Protein AF-A0A2V2D7D2-F1 (afdb_monomer_lite)

Sequence (130 aa):
GARANSGVYFGDFEIQVLEGFGFEGNWGDIGAIYRQIAPHVNACTEPGSWQTFDIIFKPAKIEGGKILLPRFTVWHNGVRIHNESPVRYGTALFPDAGVNYKHSEAPVDIKLQDHGAPIRYRNIWLQKLD

Secondary structure (DSSP, 8-state):
-PPPEEEEEETTEEEEEE--TT----TTSTTSBTTTB--SS-----TTSPP-EEEEEEPPEEETTEEE--EEEEEETTEEEEEEEE--S-TTS-HHHHTT-----SPPPEEE---SS-------------

Foldseek 3Di:
DAWFWKFKDWALWTQTDTPQPPHQWDCCDHRHRHPPGTFQGPPDDDPPDDKDKDKDWDAWDQDPNDIDFIFIFMDIPNRTRGDRHGDQARNVDDPVVSVPHDGDPDGTDIDMGDPVGPDDDDDDDDDDDD

Radius of gyration: 14.75 Å; chains: 1; bounding box: 42×26×41 Å

pLDDT: mean 94.93, std 6.07, range [48.22, 98.81]

Structure (mmCIF, N/CA/C/O backbone):
data_AF-A0A2V2D7D2-F1
#
_entry.id   AF-A0A2V2D7D2-F1
#
loop_
_atom_site.group_PDB
_atom_site.id
_atom_site.type_symbol
_atom_site.label_atom_id
_atom_site.label_alt_id
_atom_site.label_comp_id
_atom_site.label_asym_id
_atom_site.label_entity_id
_atom_site.label_seq_id
_atom_site.pdbx_PDB_ins_code
_atom_site.Cartn_x
_atom_site.Cartn_y
_atom_site.Cartn_z
_atom_site.occupancy
_atom_site.B_iso_or_equiv
_atom_site.auth_seq_id
_atom_site.auth_comp_id
_atom_site.auth_asym_id
_atom_site.auth_atom_id
_atom_site.pdbx_PDB_model_num
ATOM 1 N N . GLY A 1 1 ? 22.033 4.191 -9.461 1.00 48.22 1 GLY A N 1
ATOM 2 C CA . GLY A 1 1 ? 21.229 5.331 -8.978 1.00 48.22 1 GLY A CA 1
ATOM 3 C C . GLY A 1 1 ? 20.242 4.826 -7.949 1.00 48.22 1 GLY A C 1
ATOM 4 O O . GLY A 1 1 ? 19.955 3.636 -7.970 1.00 48.22 1 GLY A O 1
ATOM 5 N N . ALA A 1 2 ? 19.765 5.677 -7.040 1.00 63.16 2 ALA A N 1
ATOM 6 C CA . ALA A 1 2 ? 18.689 5.286 -6.128 1.00 63.16 2 ALA A CA 1
ATOM 7 C C . ALA A 1 2 ? 17.419 4.950 -6.933 1.00 63.16 2 ALA A C 1
ATOM 9 O O . ALA A 1 2 ? 17.132 5.621 -7.927 1.00 63.16 2 ALA A O 1
ATOM 10 N N . ARG A 1 3 ? 16.695 3.896 -6.536 1.00 81.50 3 ARG A N 1
ATOM 11 C CA . ARG A 1 3 ? 15.403 3.525 -7.139 1.00 81.50 3 ARG A CA 1
ATOM 12 C C . ARG A 1 3 ? 14.422 4.688 -6.949 1.00 81.50 3 ARG A C 1
ATOM 14 O O . ARG A 1 3 ? 14.425 5.319 -5.892 1.00 81.50 3 ARG A O 1
ATOM 21 N N . ALA A 1 4 ? 13.617 4.998 -7.966 1.00 89.62 4 ALA A N 1
ATOM 22 C CA . ALA A 1 4 ? 12.620 6.065 -7.871 1.00 89.62 4 ALA A CA 1
ATOM 23 C C . ALA A 1 4 ? 11.554 5.673 -6.838 1.00 89.62 4 ALA A C 1
ATOM 25 O O . ALA A 1 4 ? 10.899 4.652 -7.028 1.00 89.62 4 ALA A O 1
ATOM 26 N N . ASN A 1 5 ? 11.424 6.457 -5.763 1.00 94.75 5 ASN A N 1
ATOM 27 C CA . ASN A 1 5 ? 10.606 6.153 -4.586 1.00 94.75 5 ASN A CA 1
ATOM 28 C C . ASN A 1 5 ? 9.466 7.167 -4.417 1.00 94.75 5 ASN A C 1
ATOM 30 O O . ASN A 1 5 ? 9.655 8.360 -4.654 1.00 94.75 5 ASN A O 1
ATOM 34 N N . SER A 1 6 ? 8.300 6.684 -4.014 1.00 96.94 6 SER A N 1
ATOM 35 C CA . SER A 1 6 ? 7.106 7.430 -3.620 1.00 96.94 6 SER A CA 1
ATOM 36 C C . SER A 1 6 ? 6.170 6.459 -2.884 1.00 96.94 6 SER A C 1
ATOM 38 O O . SER A 1 6 ? 6.529 5.323 -2.609 1.00 96.94 6 SER A O 1
ATOM 40 N N . GLY A 1 7 ? 4.934 6.857 -2.616 1.00 97.81 7 GLY A N 1
ATOM 41 C CA . GLY A 1 7 ? 3.962 6.012 -1.939 1.00 97.81 7 GLY A CA 1
ATOM 42 C C . GLY A 1 7 ? 2.564 6.591 -2.040 1.00 97.81 7 GLY A C 1
ATOM 43 O O . GLY A 1 7 ? 2.392 7.811 -2.130 1.00 97.81 7 GLY A O 1
ATOM 44 N N . VAL A 1 8 ? 1.565 5.711 -2.018 1.00 98.44 8 VAL A N 1
ATOM 45 C CA . VAL A 1 8 ? 0.155 6.090 -1.893 1.00 98.44 8 VAL A CA 1
ATOM 46 C C . VAL A 1 8 ? -0.257 5.865 -0.446 1.00 98.44 8 VAL A C 1
ATOM 48 O O . VAL A 1 8 ? -0.337 4.728 0.019 1.00 98.44 8 VAL A O 1
ATOM 51 N N . TYR A 1 9 ? -0.506 6.955 0.270 1.00 98.56 9 TYR A N 1
ATOM 52 C CA . TYR A 1 9 ? -0.899 6.935 1.672 1.00 98.56 9 TYR A CA 1
ATOM 53 C C . TYR A 1 9 ? -2.411 7.020 1.818 1.00 98.56 9 TYR A C 1
ATOM 55 O O . TYR A 1 9 ? -3.046 7.846 1.168 1.00 98.56 9 TYR A O 1
ATOM 63 N N . PHE A 1 10 ? -2.948 6.225 2.736 1.00 98.06 10 PHE A N 1
ATOM 64 C CA . PHE A 1 10 ? -4.308 6.288 3.259 1.00 98.06 10 PHE A CA 1
ATOM 65 C C . PHE A 1 10 ? -4.193 6.599 4.754 1.00 98.06 10 PHE A C 1
ATOM 67 O O . PHE A 1 10 ? -3.935 5.702 5.559 1.00 98.06 10 PHE A O 1
ATOM 74 N N . GLY A 1 11 ? -4.293 7.873 5.138 1.00 97.12 11 GLY A N 1
ATOM 75 C CA . GLY A 1 11 ? -3.961 8.303 6.496 1.00 97.12 11 GLY A CA 1
ATOM 76 C C . GLY A 1 11 ? -2.472 8.107 6.784 1.00 97.12 11 GLY A C 1
ATOM 77 O O . GLY A 1 11 ? -1.622 8.747 6.156 1.00 97.12 11 GLY A O 1
ATOM 78 N N . ASP A 1 12 ? -2.176 7.193 7.708 1.00 97.50 12 ASP A N 1
ATOM 79 C CA . ASP A 1 12 ? -0.818 6.823 8.129 1.00 97.50 12 ASP A CA 1
ATOM 80 C C . ASP A 1 12 ? -0.300 5.544 7.447 1.00 97.50 12 ASP A C 1
ATOM 82 O O . ASP A 1 12 ? 0.767 5.043 7.808 1.00 97.50 12 ASP A O 1
ATOM 86 N N . PHE A 1 13 ? -1.065 4.961 6.519 1.00 98.50 13 PHE A N 1
ATOM 87 C CA . PHE A 1 13 ? -0.757 3.658 5.929 1.00 98.50 13 PHE A CA 1
ATOM 88 C C . PHE A 1 13 ? -0.346 3.790 4.464 1.00 98.50 13 PHE A C 1
ATOM 90 O O . PHE A 1 13 ? -1.103 4.319 3.657 1.00 98.50 13 PHE A O 1
ATOM 97 N N . GLU A 1 14 ? 0.823 3.267 4.114 1.00 98.69 14 GLU A N 1
ATOM 98 C CA . GLU A 1 14 ? 1.410 3.380 2.778 1.00 98.69 14 GLU A CA 1
ATOM 99 C C . GLU A 1 14 ? 1.323 2.075 1.984 1.00 98.69 14 GLU A C 1
ATOM 101 O O . GLU A 1 14 ? 1.770 1.017 2.443 1.00 98.69 14 GLU A O 1
ATOM 106 N N . ILE A 1 15 ? 0.818 2.184 0.754 1.00 98.69 15 ILE A N 1
ATOM 107 C CA . ILE A 1 15 ? 1.131 1.253 -0.328 1.00 98.69 15 ILE A CA 1
ATOM 108 C C . ILE A 1 15 ? 2.336 1.808 -1.080 1.00 98.69 15 ILE A C 1
ATOM 110 O O . ILE A 1 15 ? 2.284 2.905 -1.644 1.00 98.69 15 ILE A O 1
ATOM 114 N N . GLN A 1 16 ? 3.425 1.048 -1.065 1.00 98.38 16 GLN A N 1
ATOM 115 C CA . GLN A 1 16 ? 4.720 1.512 -1.541 1.00 98.38 16 GLN A CA 1
ATOM 116 C C . GLN A 1 16 ? 4.761 1.662 -3.067 1.00 98.38 16 GLN A C 1
ATOM 118 O O . GLN A 1 16 ? 4.314 0.774 -3.798 1.00 98.38 16 GLN A O 1
ATOM 123 N N . VAL A 1 17 ? 5.358 2.749 -3.562 1.00 97.38 17 VAL A N 1
ATOM 124 C CA . VAL A 1 17 ? 5.621 2.967 -4.993 1.00 97.38 17 VAL A CA 1
ATOM 125 C C . VAL A 1 17 ? 7.126 3.071 -5.196 1.00 97.38 17 VAL A C 1
ATOM 127 O O . VAL A 1 17 ? 7.762 4.048 -4.824 1.00 97.38 17 VAL A O 1
ATOM 130 N N . LEU A 1 18 ? 7.715 2.060 -5.824 1.00 95.44 18 LEU A N 1
ATOM 131 C CA . LEU A 1 18 ? 9.157 1.990 -6.032 1.00 95.44 18 LEU A CA 1
ATOM 132 C C . LEU A 1 18 ? 9.439 1.442 -7.433 1.00 95.44 18 LEU A C 1
ATOM 134 O O . LEU A 1 18 ? 8.711 0.585 -7.922 1.00 95.44 18 LEU A O 1
ATOM 138 N N . GLU A 1 19 ? 10.496 1.890 -8.104 1.00 91.38 19 GLU A N 1
ATOM 139 C CA . GLU A 1 19 ? 11.002 1.146 -9.271 1.00 91.38 19 GLU A CA 1
ATOM 140 C C . GLU A 1 19 ? 11.310 -0.280 -8.805 1.00 91.38 19 GLU A C 1
ATOM 142 O O . GLU A 1 19 ? 12.001 -0.404 -7.812 1.00 91.38 19 GLU A O 1
ATOM 147 N N . GLY A 1 20 ? 10.772 -1.343 -9.401 1.00 91.50 20 GLY A N 1
ATOM 148 C CA . GLY A 1 20 ? 10.935 -2.703 -8.868 1.00 91.50 20 GLY A CA 1
ATOM 149 C C . GLY A 1 20 ? 10.933 -3.799 -9.921 1.00 91.50 20 GLY A C 1
ATOM 150 O O . GLY A 1 20 ? 10.691 -4.960 -9.585 1.00 91.50 20 GLY A O 1
ATOM 151 N N . PHE A 1 21 ? 11.196 -3.461 -11.183 1.00 92.56 21 PHE A N 1
ATOM 152 C CA . PHE A 1 21 ? 11.222 -4.453 -12.249 1.00 92.56 21 PHE A CA 1
ATOM 153 C C . PHE A 1 21 ? 12.417 -5.403 -12.084 1.00 92.56 21 PHE A C 1
ATOM 155 O O . PHE A 1 21 ? 13.539 -4.969 -11.837 1.00 92.56 21 PHE A O 1
ATOM 162 N N . GLY A 1 22 ? 12.178 -6.711 -12.214 1.00 89.69 22 GLY A N 1
ATOM 163 C CA . GLY A 1 22 ? 13.221 -7.737 -12.080 1.00 89.69 22 GLY A CA 1
ATOM 164 C C . GLY A 1 22 ? 13.613 -8.103 -10.641 1.00 89.69 22 GLY A C 1
ATOM 165 O O . GLY A 1 22 ? 14.536 -8.893 -10.459 1.00 89.69 22 GLY A O 1
ATOM 166 N N . PHE A 1 23 ? 12.924 -7.573 -9.625 1.00 90.56 23 PHE A N 1
ATOM 167 C CA . PHE A 1 23 ? 13.116 -7.962 -8.222 1.00 90.56 23 PHE A CA 1
ATOM 168 C C . PHE A 1 23 ? 12.080 -9.004 -7.777 1.00 90.56 23 PHE A C 1
ATOM 170 O O . PHE A 1 23 ? 10.975 -9.054 -8.310 1.00 90.56 23 PHE A O 1
ATOM 177 N N . GLU A 1 24 ? 12.390 -9.797 -6.750 1.00 87.25 24 GLU A N 1
ATOM 178 C CA . GLU A 1 24 ? 11.430 -10.764 -6.184 1.00 87.25 24 GLU A CA 1
ATOM 179 C C . GLU A 1 24 ? 10.288 -10.080 -5.408 1.00 87.25 24 GLU A C 1
ATOM 181 O O . GLU A 1 24 ? 9.165 -10.578 -5.387 1.00 87.25 24 GLU A O 1
ATOM 186 N N . GLY A 1 25 ? 10.558 -8.897 -4.843 1.00 88.69 25 GLY A N 1
ATOM 187 C CA . GLY A 1 25 ? 9.636 -8.139 -3.999 1.00 88.69 25 GLY A CA 1
ATOM 188 C C . GLY A 1 25 ? 9.783 -8.479 -2.511 1.00 88.69 25 GLY A C 1
ATOM 189 O O . GLY A 1 25 ? 9.827 -9.637 -2.110 1.00 88.69 25 GLY A O 1
ATOM 190 N N . ASN A 1 26 ? 9.863 -7.448 -1.674 1.00 95.50 26 ASN A N 1
ATOM 191 C CA . ASN A 1 26 ? 9.976 -7.548 -0.221 1.00 95.50 26 ASN A CA 1
ATOM 192 C C . ASN A 1 26 ? 9.045 -6.535 0.474 1.00 95.50 26 ASN A C 1
ATOM 194 O O . ASN A 1 26 ? 8.349 -5.753 -0.170 1.00 95.50 26 ASN A O 1
ATOM 198 N N . TRP A 1 27 ? 9.034 -6.503 1.807 1.00 96.25 27 TRP A N 1
ATOM 199 C CA . TRP A 1 27 ? 8.176 -5.625 2.614 1.00 96.25 27 TRP A CA 1
ATOM 200 C C . TRP A 1 27 ? 8.424 -4.121 2.416 1.00 96.25 27 TRP A C 1
ATOM 202 O O . TRP A 1 27 ? 7.633 -3.314 2.896 1.00 96.25 27 TRP A O 1
ATOM 212 N N . GLY A 1 28 ? 9.514 -3.726 1.756 1.00 96.06 28 GLY A N 1
ATOM 213 C CA . GLY A 1 28 ? 9.832 -2.332 1.417 1.00 96.06 28 GLY A CA 1
ATOM 214 C C . GLY A 1 28 ? 9.763 -2.021 -0.079 1.00 96.06 28 GLY A C 1
ATOM 215 O O . GLY A 1 28 ? 10.120 -0.915 -0.480 1.00 96.06 28 GLY A O 1
ATOM 216 N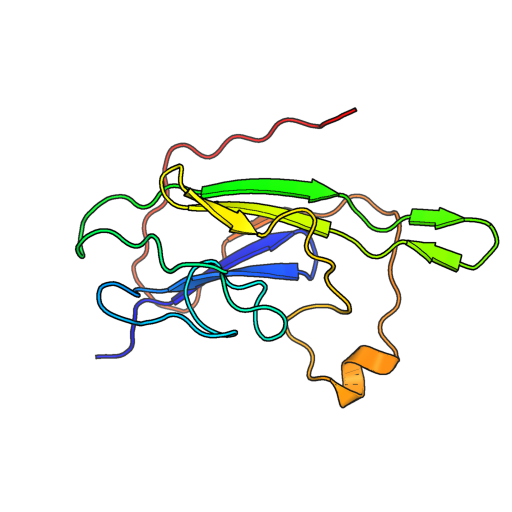 N . ASP A 1 29 ? 9.354 -2.990 -0.900 1.00 95.94 29 ASP A N 1
ATOM 217 C CA . ASP A 1 29 ? 9.285 -2.845 -2.351 1.00 95.94 29 ASP A CA 1
ATOM 218 C C . ASP A 1 29 ? 7.898 -2.413 -2.827 1.00 95.94 29 ASP A C 1
ATOM 220 O O . ASP A 1 29 ? 6.934 -2.362 -2.067 1.00 95.94 29 ASP A O 1
ATOM 224 N N . ILE A 1 30 ? 7.810 -2.085 -4.113 1.00 96.88 30 ILE A N 1
ATOM 225 C CA . ILE A 1 30 ? 6.575 -1.683 -4.781 1.00 96.88 30 ILE A CA 1
ATOM 226 C C . ILE A 1 30 ? 5.406 -2.624 -4.489 1.00 96.88 30 ILE A C 1
ATOM 228 O O . ILE A 1 30 ? 5.522 -3.845 -4.548 1.00 96.88 30 ILE A O 1
ATOM 232 N N . GLY A 1 31 ? 4.267 -2.023 -4.162 1.00 97.69 31 GLY A N 1
ATOM 233 C CA . GLY A 1 31 ? 3.048 -2.729 -3.808 1.00 97.69 31 GLY A CA 1
ATOM 234 C C . GLY A 1 31 ? 3.037 -3.293 -2.389 1.00 97.69 31 GLY A C 1
ATOM 235 O O . GLY A 1 31 ? 1.992 -3.779 -1.966 1.00 97.69 31 GLY A O 1
ATOM 236 N N . ALA A 1 32 ? 4.129 -3.229 -1.621 1.00 98.44 32 ALA A N 1
ATOM 237 C CA . ALA A 1 32 ? 4.109 -3.630 -0.218 1.00 98.44 32 ALA A CA 1
ATOM 238 C C . ALA A 1 32 ? 3.188 -2.725 0.609 1.00 98.44 32 ALA A C 1
ATOM 240 O O . ALA A 1 32 ? 3.121 -1.514 0.386 1.00 98.44 32 ALA A O 1
ATOM 241 N N . ILE A 1 33 ? 2.550 -3.309 1.626 1.00 98.62 33 ILE A N 1
ATOM 242 C CA . ILE A 1 33 ? 2.092 -2.523 2.773 1.00 98.62 33 ILE A CA 1
ATOM 243 C C . ILE A 1 33 ? 3.362 -2.209 3.551 1.00 98.62 33 ILE A C 1
ATOM 245 O O . ILE A 1 33 ? 3.941 -3.105 4.183 1.00 98.62 33 ILE A O 1
ATOM 249 N N . TYR A 1 34 ? 3.839 -0.974 3.403 1.00 98.44 34 TYR A N 1
ATOM 250 C CA . TYR A 1 34 ? 5.233 -0.634 3.654 1.00 98.44 34 TYR A CA 1
ATOM 251 C C . TYR A 1 34 ? 5.687 -1.079 5.050 1.00 98.44 34 TYR A C 1
ATOM 253 O O . TYR A 1 34 ? 5.055 -0.787 6.068 1.00 98.44 34 TYR A O 1
ATOM 261 N N . ARG A 1 35 ? 6.790 -1.834 5.079 1.00 97.25 35 ARG A N 1
ATOM 262 C CA . ARG A 1 35 ? 7.445 -2.386 6.277 1.00 97.25 35 ARG A CA 1
ATOM 263 C C . ARG A 1 35 ? 6.626 -3.377 7.095 1.00 97.25 35 ARG A C 1
ATOM 265 O O . ARG A 1 35 ? 7.028 -3.707 8.209 1.00 97.25 35 ARG A O 1
ATOM 272 N N . GLN A 1 36 ? 5.514 -3.875 6.559 1.00 97.88 36 GLN A N 1
ATOM 273 C CA . GLN A 1 36 ? 4.653 -4.825 7.263 1.00 97.88 36 GLN A CA 1
ATOM 274 C C . GLN A 1 36 ? 4.364 -6.079 6.444 1.00 97.88 36 GLN A C 1
ATOM 276 O O . GLN A 1 36 ? 4.509 -7.179 6.973 1.00 97.88 36 GLN A O 1
ATOM 281 N N . ILE A 1 37 ? 3.957 -5.942 5.178 1.00 98.12 37 ILE A N 1
ATOM 282 C CA . ILE A 1 37 ? 3.547 -7.085 4.350 1.00 98.12 37 ILE A CA 1
ATOM 283 C C . ILE A 1 37 ? 4.098 -6.911 2.933 1.00 98.12 37 ILE A C 1
ATOM 285 O O . ILE A 1 37 ? 3.732 -5.969 2.228 1.00 98.12 37 ILE A O 1
ATOM 289 N N . ALA A 1 38 ? 4.971 -7.833 2.520 1.00 98.06 38 ALA A N 1
ATOM 290 C CA . ALA A 1 38 ? 5.461 -7.923 1.146 1.00 98.06 38 ALA A CA 1
ATOM 291 C C . ALA A 1 38 ? 4.307 -8.250 0.177 1.00 98.06 38 ALA A C 1
ATOM 293 O O . ALA A 1 38 ? 3.381 -8.967 0.569 1.00 98.06 38 ALA A O 1
ATOM 294 N N . PRO A 1 39 ? 4.332 -7.752 -1.072 1.00 97.25 39 PRO A N 1
ATOM 295 C CA . PRO A 1 39 ? 3.361 -8.179 -2.074 1.00 97.25 39 PRO A CA 1
ATOM 296 C C . PRO A 1 39 ? 3.489 -9.691 -2.303 1.00 97.25 39 PRO A C 1
ATOM 298 O O . PRO A 1 39 ? 4.595 -10.225 -2.331 1.00 97.25 39 PRO A O 1
ATOM 301 N N . HIS A 1 40 ? 2.371 -10.396 -2.488 1.00 95.88 40 HIS A N 1
ATOM 302 C CA . HIS A 1 40 ? 2.410 -11.845 -2.740 1.00 95.88 40 HIS A CA 1
ATOM 303 C C . HIS A 1 40 ? 3.146 -12.213 -4.035 1.00 95.88 40 HIS A C 1
ATOM 305 O O . HIS A 1 40 ? 3.667 -13.317 -4.163 1.00 95.88 40 HIS A O 1
ATOM 311 N N . VAL A 1 41 ? 3.147 -11.302 -5.004 1.00 95.38 41 VAL A N 1
ATOM 312 C CA . VAL A 1 41 ? 3.857 -11.428 -6.271 1.00 95.38 41 VAL A CA 1
ATOM 313 C C . VAL A 1 41 ? 4.295 -10.039 -6.713 1.00 95.38 41 VAL A C 1
ATOM 315 O O . VAL A 1 41 ? 3.537 -9.078 -6.575 1.00 95.38 41 VAL A O 1
ATOM 318 N N . ASN A 1 42 ? 5.506 -9.918 -7.251 1.00 95.69 42 ASN A N 1
ATOM 319 C CA . ASN A 1 42 ? 5.914 -8.699 -7.931 1.00 95.69 42 ASN A CA 1
ATOM 320 C C . ASN A 1 42 ? 5.277 -8.660 -9.329 1.00 95.69 42 ASN A C 1
ATOM 322 O O . ASN A 1 42 ? 5.624 -9.461 -10.194 1.00 95.69 42 ASN A O 1
ATOM 326 N N . ALA A 1 43 ? 4.343 -7.732 -9.539 1.00 96.56 43 ALA A N 1
ATOM 327 C CA . ALA A 1 43 ? 3.627 -7.559 -10.802 1.00 96.56 43 ALA A CA 1
ATOM 328 C C . ALA A 1 43 ? 4.156 -6.376 -11.638 1.00 96.56 43 ALA A C 1
ATOM 330 O O . ALA A 1 43 ? 3.454 -5.878 -12.521 1.00 96.56 43 ALA A O 1
ATOM 331 N N . CYS A 1 44 ? 5.382 -5.905 -11.370 1.00 95.62 44 CYS A N 1
ATOM 332 C CA . CYS A 1 44 ? 6.026 -4.859 -12.162 1.00 95.62 44 CYS A CA 1
ATOM 333 C C . CYS A 1 44 ? 6.143 -5.2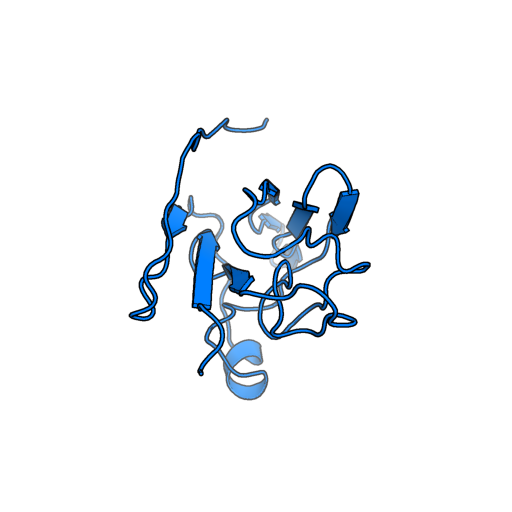33 -13.637 1.00 95.62 44 CYS A C 1
ATOM 335 O O . CYS A 1 44 ? 6.573 -6.330 -13.990 1.00 95.62 44 CYS A O 1
ATOM 337 N N . THR A 1 45 ? 5.890 -4.251 -14.495 1.00 94.44 45 THR A N 1
ATOM 338 C CA . THR A 1 45 ? 6.330 -4.278 -15.896 1.00 94.44 45 THR A CA 1
ATOM 339 C C . THR A 1 45 ? 7.622 -3.480 -16.082 1.00 94.44 45 THR A C 1
ATOM 341 O O . THR A 1 45 ? 8.094 -2.822 -15.155 1.00 94.44 45 THR A O 1
ATOM 344 N N . GLU A 1 46 ? 8.186 -3.526 -17.289 1.00 92.75 46 GLU A N 1
ATOM 345 C CA . GLU A 1 46 ? 9.457 -2.883 -17.638 1.00 92.75 46 GLU A CA 1
ATOM 346 C C . GLU A 1 46 ? 9.515 -1.380 -17.283 1.00 92.75 46 GLU A C 1
ATOM 348 O O . GLU A 1 46 ? 8.493 -0.680 -17.371 1.00 92.75 46 GLU A O 1
ATOM 353 N N . PRO A 1 47 ? 10.706 -0.843 -16.940 1.00 89.06 47 PRO A N 1
ATOM 354 C CA . PRO A 1 47 ? 10.895 0.575 -16.652 1.00 89.06 47 PRO A CA 1
ATOM 355 C C . PRO A 1 47 ? 10.378 1.491 -17.767 1.00 89.06 47 PRO A C 1
ATOM 357 O O . PRO A 1 47 ? 10.493 1.194 -18.952 1.00 89.06 47 PRO A O 1
ATOM 360 N N . GLY A 1 48 ? 9.810 2.637 -17.385 1.00 88.19 48 GLY A N 1
ATOM 361 C CA . GLY A 1 48 ? 9.200 3.589 -18.323 1.00 88.19 48 GLY A CA 1
ATOM 362 C C . GLY A 1 48 ? 7.769 3.232 -18.744 1.00 88.19 48 GLY A C 1
ATOM 363 O O . GLY A 1 48 ? 7.063 4.090 -19.276 1.00 88.19 48 GLY A O 1
ATOM 364 N N . SER A 1 49 ? 7.306 2.016 -18.443 1.00 94.19 49 SER A N 1
ATOM 365 C CA . SER A 1 49 ? 5.901 1.637 -18.590 1.00 94.19 49 SER A CA 1
ATOM 366 C C . SER A 1 49 ? 5.051 2.200 -17.454 1.00 94.19 49 SER A C 1
ATOM 368 O O . SER A 1 49 ? 5.501 2.345 -16.315 1.00 94.19 49 SER A O 1
ATOM 370 N N . TRP A 1 50 ? 3.783 2.475 -17.752 1.00 96.62 50 TRP A N 1
ATOM 371 C CA . TRP A 1 50 ? 2.814 2.840 -16.725 1.00 96.62 50 TRP A CA 1
ATOM 372 C C . TRP A 1 50 ? 2.482 1.638 -15.846 1.00 96.62 50 TRP A C 1
ATOM 374 O O . TRP A 1 50 ? 2.062 0.603 -16.353 1.00 96.62 50 TRP A O 1
ATOM 384 N N . GLN A 1 51 ? 2.620 1.822 -14.535 1.00 97.31 51 GLN A N 1
ATOM 385 C CA . GLN A 1 51 ? 2.125 0.895 -13.521 1.00 97.31 51 GLN A CA 1
ATOM 386 C C . GLN A 1 51 ? 0.717 1.327 -13.102 1.00 97.31 51 GLN A C 1
ATOM 388 O O . GLN A 1 51 ? 0.438 2.524 -13.002 1.00 97.31 51 GLN A O 1
ATOM 393 N N . THR A 1 52 ? -0.165 0.366 -12.851 1.00 98.31 52 THR A N 1
ATOM 394 C CA . THR A 1 52 ? -1.536 0.619 -12.389 1.00 98.31 52 THR A CA 1
ATOM 395 C C . THR A 1 52 ? -1.763 -0.027 -11.034 1.00 98.31 52 THR A C 1
ATOM 397 O O . THR A 1 52 ? -1.293 -1.138 -10.790 1.00 98.31 52 THR A O 1
ATOM 400 N N . PHE A 1 53 ? -2.482 0.679 -10.164 1.00 98.62 53 PHE A N 1
ATOM 401 C CA . PHE A 1 53 ? -2.904 0.182 -8.864 1.00 98.62 53 PHE A CA 1
ATOM 402 C C . PHE A 1 53 ? -4.410 0.352 -8.715 1.00 98.62 53 PHE A C 1
ATOM 404 O O . PHE A 1 53 ? -4.910 1.470 -8.833 1.00 98.62 53 PHE A O 1
ATOM 411 N N . ASP A 1 54 ? -5.095 -0.737 -8.384 1.00 98.81 54 ASP A N 1
ATOM 412 C CA . ASP A 1 54 ? -6.462 -0.706 -7.870 1.00 98.81 54 ASP A CA 1
ATOM 413 C C . ASP A 1 54 ? -6.391 -1.045 -6.383 1.00 98.81 54 ASP A C 1
ATOM 415 O O . ASP A 1 54 ? -5.877 -2.100 -6.000 1.00 98.81 54 ASP A O 1
ATOM 419 N N . ILE A 1 55 ? -6.850 -0.132 -5.527 1.00 98.75 55 ILE A N 1
ATOM 420 C CA . ILE A 1 55 ? -6.686 -0.246 -4.076 1.00 98.75 55 ILE A CA 1
ATOM 421 C C . ILE A 1 55 ? -8.047 -0.127 -3.403 1.00 98.75 55 ILE A C 1
ATOM 423 O O . ILE A 1 55 ? -8.718 0.898 -3.497 1.00 98.75 55 ILE A O 1
ATOM 427 N N . ILE A 1 56 ? -8.418 -1.166 -2.661 1.00 98.56 56 ILE A N 1
ATOM 428 C CA . ILE A 1 56 ? -9.518 -1.128 -1.703 1.00 98.56 56 ILE A CA 1
ATOM 429 C C . ILE A 1 56 ? -8.913 -0.978 -0.314 1.00 98.56 56 ILE A C 1
ATOM 431 O O . ILE A 1 56 ? -8.166 -1.848 0.142 1.00 98.56 56 ILE A O 1
ATOM 435 N N . PHE A 1 57 ? -9.291 0.096 0.372 1.00 98.19 57 PHE A N 1
ATOM 436 C CA . PHE A 1 57 ? -8.966 0.319 1.772 1.00 98.19 57 PHE A CA 1
ATOM 437 C C . PHE A 1 57 ? -10.230 0.216 2.625 1.00 98.19 57 PHE A C 1
ATOM 439 O O . PHE A 1 57 ? -11.196 0.949 2.417 1.00 98.19 57 PHE A O 1
ATOM 446 N N . LYS A 1 58 ? -10.213 -0.694 3.600 1.00 97.12 58 LYS A N 1
ATOM 447 C CA . LYS A 1 58 ? -11.231 -0.784 4.650 1.00 97.12 58 LYS A CA 1
ATOM 448 C C . LYS A 1 58 ? -10.639 -0.169 5.923 1.00 97.12 58 LYS A C 1
ATOM 450 O O . LYS A 1 58 ? -9.638 -0.709 6.403 1.00 97.12 58 LYS A O 1
ATOM 455 N N . PRO A 1 59 ? -11.201 0.931 6.460 1.00 96.06 59 PRO A N 1
ATOM 456 C CA . PRO A 1 59 ? -10.681 1.560 7.670 1.00 96.06 59 PRO A CA 1
ATOM 457 C C . PRO A 1 59 ? -10.868 0.654 8.892 1.00 96.06 59 PRO A C 1
ATOM 459 O O . PRO A 1 59 ? -11.601 -0.338 8.848 1.00 96.06 59 PRO A O 1
ATOM 462 N N . ALA A 1 60 ? -10.191 0.998 9.988 1.00 96.44 60 ALA A N 1
ATOM 463 C CA . ALA A 1 60 ? -10.395 0.311 11.256 1.00 96.44 60 ALA A CA 1
ATOM 464 C C . ALA A 1 60 ? -11.847 0.470 11.733 1.00 96.44 60 ALA A C 1
ATOM 466 O O . ALA A 1 60 ? -12.472 1.501 11.485 1.00 96.44 60 ALA A O 1
ATOM 467 N N . LYS A 1 61 ? -12.348 -0.533 12.458 1.00 95.75 61 LYS A N 1
ATOM 468 C CA . LYS A 1 61 ? -13.607 -0.447 13.212 1.00 95.75 61 LYS A CA 1
ATOM 469 C C . LYS A 1 61 ? -13.364 -0.774 14.675 1.00 95.75 61 LYS A C 1
ATOM 471 O O . LYS A 1 61 ? -12.557 -1.656 14.981 1.00 95.75 61 LYS A O 1
ATOM 476 N N . ILE A 1 62 ? -14.050 -0.078 15.571 1.00 95.31 62 ILE A N 1
ATOM 477 C CA . ILE A 1 62 ? -13.932 -0.263 17.016 1.00 95.31 62 ILE A CA 1
ATOM 478 C C . ILE A 1 62 ? -15.285 -0.721 17.550 1.00 95.31 62 ILE A C 1
ATOM 480 O O . ILE A 1 62 ? -16.213 0.059 17.730 1.00 95.31 62 ILE A O 1
ATOM 484 N N . GLU A 1 63 ? -15.389 -2.013 17.844 1.00 92.94 63 GLU A N 1
ATOM 485 C CA . GLU A 1 63 ? -16.637 -2.642 18.272 1.00 92.94 63 GLU A CA 1
ATOM 486 C C . GLU A 1 63 ? -16.465 -3.220 19.677 1.00 92.94 63 GLU A C 1
ATOM 488 O O . GLU A 1 63 ? -15.642 -4.108 19.909 1.00 92.94 63 GLU A O 1
ATOM 493 N N . GLY A 1 64 ? -17.217 -2.695 20.650 1.00 89.81 64 GLY A N 1
ATOM 494 C CA . GLY A 1 64 ? -17.188 -3.197 22.031 1.00 89.81 64 GLY A CA 1
ATOM 495 C C . GLY A 1 64 ? -15.791 -3.188 22.669 1.00 89.81 64 GLY A C 1
ATOM 496 O O . GLY A 1 64 ? -15.460 -4.085 23.441 1.00 89.81 64 GLY A O 1
ATOM 497 N N . GLY A 1 65 ? -14.945 -2.219 22.301 1.00 87.69 65 GLY A N 1
ATOM 498 C CA . GLY A 1 65 ? -13.561 -2.106 22.775 1.00 87.69 65 GLY A CA 1
ATOM 499 C C . GLY A 1 65 ? -12.546 -2.995 22.046 1.00 87.69 65 GLY A C 1
ATOM 500 O O . GLY A 1 65 ? -11.361 -2.944 22.371 1.00 87.69 65 GLY A O 1
ATOM 501 N N . LYS A 1 66 ? -12.967 -3.787 21.050 1.00 92.31 66 LYS A N 1
ATOM 502 C CA . LYS A 1 66 ? -12.069 -4.541 20.164 1.00 92.31 66 LYS A CA 1
ATOM 503 C C . LYS A 1 66 ? -11.825 -3.770 18.875 1.00 92.31 66 LYS A C 1
ATOM 505 O O . LYS A 1 66 ? -12.749 -3.208 18.297 1.00 92.31 66 LYS A O 1
ATOM 510 N N . ILE A 1 67 ? -10.581 -3.793 18.408 1.00 94.81 67 ILE A N 1
ATOM 511 C CA . ILE A 1 67 ? -10.188 -3.168 17.145 1.00 94.81 67 ILE A CA 1
ATOM 512 C C . ILE A 1 67 ? -10.202 -4.232 16.048 1.00 94.81 67 ILE A C 1
ATOM 514 O O . ILE A 1 67 ? -9.442 -5.202 16.100 1.00 94.81 67 ILE A O 1
ATOM 518 N N . LEU A 1 68 ? -11.035 -4.026 15.034 1.00 96.25 68 LEU A N 1
ATOM 519 C CA . LEU A 1 68 ? -10.891 -4.668 13.735 1.00 96.25 68 LEU A CA 1
ATOM 520 C C . LEU A 1 68 ? -9.893 -3.838 12.926 1.00 96.25 68 LEU A C 1
ATOM 522 O O . LEU A 1 68 ? -10.152 -2.674 12.620 1.00 96.25 68 LEU A O 1
ATOM 526 N N . LEU A 1 69 ? -8.729 -4.425 12.633 1.00 97.38 69 LEU A N 1
ATOM 527 C CA . LEU A 1 69 ? -7.640 -3.726 11.947 1.00 97.38 69 LEU A CA 1
ATOM 528 C C . LEU A 1 69 ? -8.071 -3.234 10.555 1.00 97.38 69 LEU A C 1
ATOM 530 O O . LEU A 1 69 ? -8.833 -3.939 9.883 1.00 97.38 69 LEU A O 1
ATOM 534 N N . PRO A 1 70 ? -7.537 -2.087 10.094 1.00 97.69 70 PRO A N 1
ATOM 535 C CA . PRO A 1 70 ? -7.701 -1.670 8.713 1.00 97.69 70 PRO A CA 1
ATOM 536 C C . PRO A 1 70 ? -7.110 -2.717 7.767 1.00 97.69 70 PRO A C 1
ATOM 538 O O . PRO A 1 70 ? -6.155 -3.421 8.116 1.00 97.69 70 PRO A O 1
ATOM 541 N N . ARG A 1 71 ? -7.677 -2.827 6.565 1.00 98.44 71 ARG A N 1
ATOM 542 C CA . ARG A 1 71 ? -7.289 -3.841 5.578 1.00 98.44 71 ARG A CA 1
ATOM 543 C C . ARG A 1 71 ? -7.130 -3.256 4.188 1.00 98.44 71 ARG A C 1
ATOM 545 O O . ARG A 1 71 ? -7.938 -2.433 3.763 1.00 98.44 71 ARG A O 1
ATOM 552 N N . PHE A 1 72 ? -6.145 -3.774 3.466 1.00 98.75 72 PHE A N 1
ATOM 553 C CA . PHE A 1 72 ? -5.922 -3.483 2.059 1.00 98.75 72 PHE A CA 1
ATOM 554 C C . PHE A 1 72 ? -6.210 -4.700 1.186 1.00 98.75 72 PHE A C 1
ATOM 556 O O . PHE A 1 72 ? -5.792 -5.820 1.480 1.00 98.75 72 PHE A O 1
ATOM 563 N N . THR A 1 73 ? -6.885 -4.463 0.069 1.00 98.81 73 THR A N 1
ATOM 564 C CA . THR A 1 73 ? -6.854 -5.358 -1.091 1.00 98.81 73 THR A CA 1
ATOM 565 C C . THR A 1 73 ? -6.282 -4.559 -2.243 1.00 98.81 73 THR A C 1
ATOM 567 O O . THR A 1 73 ? -6.759 -3.460 -2.514 1.00 98.81 73 THR A O 1
ATOM 570 N N . VAL A 1 74 ? -5.230 -5.075 -2.868 1.00 98.81 74 VAL A N 1
ATOM 571 C CA . VAL A 1 74 ? -4.462 -4.325 -3.862 1.00 98.81 74 VAL A CA 1
ATOM 572 C C . VAL A 1 74 ? -4.250 -5.194 -5.080 1.00 98.81 74 VAL A C 1
ATOM 574 O O . VAL A 1 74 ? -3.802 -6.339 -4.963 1.00 98.81 74 VAL A O 1
ATOM 577 N N . TRP A 1 75 ? -4.525 -4.618 -6.240 1.00 98.81 75 TRP A N 1
ATOM 578 C CA . TRP A 1 75 ? -4.077 -5.127 -7.519 1.00 98.81 75 TRP A CA 1
ATOM 579 C C . TRP A 1 75 ? -2.991 -4.215 -8.059 1.00 98.81 75 TRP A C 1
ATOM 581 O O . TRP A 1 75 ? -3.107 -2.995 -7.989 1.00 98.81 75 TRP A O 1
ATOM 591 N N . HIS A 1 76 ? -1.944 -4.821 -8.602 1.00 98.50 76 HIS A N 1
ATOM 592 C CA . HIS A 1 76 ? -0.885 -4.144 -9.333 1.00 98.50 76 HIS A CA 1
ATOM 593 C C . HIS A 1 76 ? -0.874 -4.725 -10.743 1.00 98.50 76 HIS A C 1
ATOM 595 O O . HIS A 1 76 ? -0.720 -5.933 -10.913 1.00 98.50 76 HIS A O 1
ATOM 601 N N . ASN A 1 77 ? -1.141 -3.888 -11.749 1.00 97.94 77 ASN A N 1
ATOM 602 C CA . ASN A 1 77 ? -1.284 -4.308 -13.150 1.00 97.94 77 ASN A CA 1
ATOM 603 C C . ASN A 1 77 ? -2.292 -5.454 -13.349 1.00 97.94 77 ASN A C 1
ATOM 605 O O . ASN A 1 77 ? -2.036 -6.412 -14.075 1.00 97.94 77 ASN A O 1
ATOM 609 N N . GLY A 1 78 ? -3.439 -5.375 -12.666 1.00 98.19 78 GLY A N 1
ATOM 610 C CA . GLY A 1 78 ? -4.498 -6.388 -12.725 1.00 98.19 78 GLY A CA 1
ATOM 611 C C . GLY A 1 78 ? -4.214 -7.674 -11.936 1.00 98.19 78 GLY A C 1
ATOM 612 O O . GLY A 1 78 ? -5.100 -8.519 -11.811 1.00 98.19 78 GLY A O 1
ATOM 613 N N . VAL A 1 79 ? -3.025 -7.827 -11.346 1.00 98.31 79 VAL A N 1
ATOM 614 C CA . VAL A 1 79 ? -2.668 -8.981 -10.509 1.00 98.31 79 VAL A CA 1
ATOM 615 C C . VAL A 1 79 ? -2.915 -8.646 -9.043 1.00 98.31 79 VAL A C 1
ATOM 617 O O . VAL A 1 79 ? -2.393 -7.658 -8.534 1.00 98.31 79 VAL A O 1
ATOM 620 N N . ARG A 1 80 ? -3.699 -9.468 -8.334 1.00 98.62 80 ARG A N 1
ATOM 621 C CA . ARG A 1 80 ? -3.973 -9.255 -6.904 1.00 98.62 80 ARG A CA 1
ATOM 622 C C . ARG A 1 80 ? -2.737 -9.582 -6.065 1.00 98.62 80 ARG A C 1
ATOM 624 O O . ARG A 1 80 ? -2.395 -10.753 -5.915 1.00 98.62 80 ARG A O 1
ATOM 631 N N . ILE A 1 81 ? -2.122 -8.561 -5.476 1.00 98.38 81 ILE A N 1
ATOM 632 C CA . ILE A 1 81 ? -0.899 -8.671 -4.665 1.00 98.38 81 ILE A CA 1
ATOM 633 C C . ILE A 1 81 ? -1.161 -8.650 -3.154 1.00 98.38 81 ILE A C 1
ATOM 635 O O . ILE A 1 81 ? -0.321 -9.121 -2.394 1.00 98.38 81 ILE A O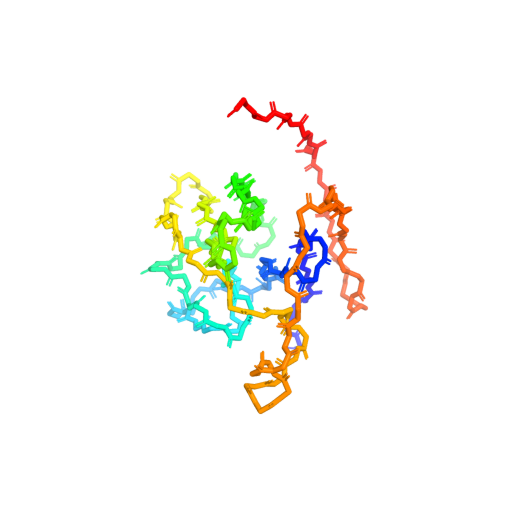 1
ATOM 639 N N . HIS A 1 82 ? -2.336 -8.168 -2.729 1.00 98.69 82 HIS A N 1
ATOM 640 C CA . HIS A 1 82 ? -2.837 -8.229 -1.349 1.00 98.69 82 HIS A CA 1
ATOM 641 C C . HIS A 1 82 ? -4.314 -8.601 -1.345 1.00 98.69 82 HIS A C 1
ATOM 643 O O . HIS A 1 82 ? -5.066 -8.138 -2.204 1.00 98.69 82 HIS A O 1
ATOM 649 N N . ASN A 1 83 ? -4.747 -9.402 -0.371 1.00 98.50 83 ASN A N 1
ATOM 650 C CA . ASN A 1 83 ? -6.143 -9.816 -0.244 1.00 98.50 83 ASN A CA 1
ATOM 651 C C . ASN A 1 83 ? -6.631 -9.679 1.195 1.00 98.50 83 ASN A C 1
ATOM 653 O O . ASN A 1 83 ? -6.328 -10.528 2.030 1.00 98.50 83 ASN A O 1
ATOM 657 N N . GLU A 1 84 ? -7.382 -8.609 1.466 1.00 98.25 84 GLU A N 1
ATOM 658 C CA . GLU A 1 84 ? -7.826 -8.234 2.814 1.00 98.25 84 GLU A CA 1
ATOM 659 C C . GLU A 1 84 ? -6.691 -8.235 3.857 1.00 98.25 84 GLU A C 1
ATOM 661 O O . GLU A 1 84 ? -6.901 -8.541 5.034 1.00 98.25 84 GLU A O 1
ATOM 666 N N . SER A 1 85 ? -5.479 -7.880 3.431 1.00 98.69 85 SER A N 1
ATOM 667 C CA . SER A 1 85 ? -4.271 -7.885 4.251 1.00 98.69 85 SER A CA 1
ATOM 668 C C . SER A 1 85 ? -4.374 -6.818 5.351 1.00 98.69 85 SER A C 1
ATOM 670 O O . SER A 1 85 ? -4.612 -5.651 5.030 1.00 98.69 85 SER A O 1
ATOM 672 N N . PRO A 1 86 ? -4.229 -7.172 6.642 1.00 98.25 86 PRO A N 1
ATOM 673 C CA . PRO A 1 86 ? -4.362 -6.216 7.739 1.00 98.25 86 PRO A CA 1
ATOM 674 C C . PRO A 1 86 ? -3.112 -5.341 7.899 1.00 98.25 86 PRO A C 1
ATOM 676 O O . PRO A 1 86 ? -1.994 -5.832 7.770 1.00 98.25 86 PRO A O 1
ATOM 679 N N . VAL A 1 87 ? -3.293 -4.076 8.279 1.00 97.62 87 VAL A N 1
ATOM 680 C CA . VAL A 1 87 ? -2.200 -3.166 8.665 1.00 97.62 87 VAL A CA 1
ATOM 681 C C . VAL A 1 87 ? -2.279 -2.864 10.163 1.00 97.62 87 VAL A C 1
ATOM 683 O O . VAL A 1 87 ? -3.342 -2.540 10.690 1.00 97.62 87 VAL A O 1
ATOM 686 N N . ARG A 1 88 ? -1.169 -3.046 10.884 1.00 96.94 88 ARG A N 1
ATOM 687 C CA . ARG A 1 88 ? -1.152 -3.073 12.360 1.00 96.94 88 ARG A CA 1
ATOM 688 C C . ARG A 1 88 ? -0.942 -1.707 13.000 1.00 96.94 88 ARG A C 1
ATOM 690 O O . ARG A 1 88 ? -1.384 -1.492 14.118 1.00 96.94 88 ARG A O 1
ATOM 697 N N . TYR A 1 89 ? -0.218 -0.828 12.325 1.00 98.00 89 TYR A N 1
ATOM 698 C CA . TYR A 1 89 ? 0.138 0.508 12.798 1.00 98.00 89 TYR A CA 1
ATOM 699 C C . TYR A 1 89 ? 0.531 1.387 11.603 1.00 98.00 89 TYR A C 1
ATOM 701 O O . TYR A 1 89 ? 0.716 0.866 10.501 1.00 98.00 89 TYR A O 1
ATOM 709 N N . GLY A 1 90 ? 0.647 2.704 11.796 1.00 97.94 90 GLY A N 1
ATOM 710 C CA . GLY A 1 90 ? 1.089 3.625 10.740 1.00 97.94 90 GLY A CA 1
ATOM 711 C C . GLY A 1 90 ? 2.461 3.234 10.175 1.00 97.94 90 GLY A C 1
ATOM 712 O O . GLY A 1 90 ? 3.402 3.021 10.936 1.00 97.94 90 GLY A O 1
ATOM 713 N N . THR A 1 91 ? 2.599 3.121 8.854 1.00 97.88 91 THR A N 1
ATOM 714 C CA . THR A 1 91 ? 3.749 2.464 8.193 1.00 97.88 91 THR A CA 1
ATOM 715 C C . THR A 1 91 ? 5.080 3.205 8.356 1.00 97.88 91 THR A C 1
ATOM 717 O O . THR A 1 91 ? 6.142 2.607 8.188 1.00 97.88 91 THR A O 1
ATOM 720 N N . ALA A 1 92 ? 5.046 4.480 8.752 1.00 95.69 92 ALA A N 1
ATOM 721 C CA . ALA A 1 92 ? 6.239 5.243 9.123 1.00 95.69 92 ALA A CA 1
ATOM 722 C C . ALA A 1 92 ? 6.872 4.777 10.453 1.00 95.69 92 ALA A C 1
ATOM 724 O O . ALA A 1 92 ? 8.056 5.019 10.696 1.00 95.69 92 ALA A O 1
ATOM 725 N N . LEU A 1 93 ? 6.105 4.103 11.317 1.00 97.19 93 LEU A N 1
ATOM 726 C CA . LEU A 1 93 ? 6.575 3.633 12.618 1.00 97.19 93 LEU A CA 1
ATOM 727 C C . LEU A 1 93 ? 7.406 2.349 12.505 1.00 97.19 93 LEU A C 1
ATOM 729 O O . LEU A 1 93 ? 7.246 1.528 11.601 1.00 97.19 93 LEU A O 1
ATOM 733 N N . PHE A 1 94 ? 8.287 2.163 13.484 1.00 94.94 94 PHE A N 1
ATOM 734 C CA . PHE A 1 94 ? 8.960 0.892 13.742 1.00 94.94 94 PHE A CA 1
ATOM 735 C C . PHE A 1 94 ? 8.088 0.015 14.665 1.00 94.94 94 PHE A C 1
ATOM 737 O O . PHE A 1 94 ? 7.208 0.547 15.347 1.00 94.94 94 PHE A O 1
ATOM 744 N N . PRO A 1 95 ? 8.286 -1.321 14.689 1.00 94.62 95 PRO A N 1
ATOM 745 C CA . PRO A 1 95 ? 7.432 -2.231 15.458 1.00 94.62 95 PRO A CA 1
ATOM 746 C C . PRO A 1 95 ? 7.300 -1.888 16.948 1.00 94.62 95 PRO A C 1
ATOM 748 O O . PRO A 1 95 ? 6.221 -2.032 17.512 1.00 94.62 95 PRO A O 1
ATOM 751 N N . ASP A 1 96 ? 8.376 -1.409 17.568 1.00 96.19 96 ASP A N 1
ATOM 752 C CA . ASP A 1 96 ? 8.447 -0.989 18.970 1.00 96.19 96 ASP A CA 1
ATOM 753 C C . ASP A 1 96 ? 7.540 0.210 19.281 1.00 96.19 96 ASP A C 1
ATOM 755 O O . ASP A 1 96 ? 6.842 0.206 20.290 1.00 96.19 96 ASP A O 1
ATOM 759 N N . ALA A 1 97 ? 7.484 1.207 18.397 1.00 96.00 97 ALA A N 1
ATOM 760 C CA . ALA A 1 97 ? 6.534 2.313 18.506 1.00 96.00 97 ALA A CA 1
ATOM 761 C C . ALA A 1 97 ? 5.111 1.884 18.100 1.00 96.00 97 ALA A C 1
ATOM 763 O O . ALA A 1 97 ? 4.121 2.344 18.677 1.00 96.00 97 ALA A O 1
ATOM 764 N N . GLY A 1 98 ? 5.005 0.968 17.134 1.00 95.25 98 GLY A N 1
ATOM 765 C CA . GLY A 1 98 ? 3.749 0.457 16.591 1.00 95.25 98 GLY A CA 1
ATOM 766 C C . GLY A 1 98 ? 2.854 -0.237 17.618 1.00 95.25 98 GLY A C 1
ATOM 767 O O . GLY A 1 98 ? 1.633 -0.167 17.493 1.00 95.25 98 GLY A O 1
ATOM 768 N N . VAL A 1 99 ? 3.419 -0.832 18.678 1.00 93.94 99 VAL A N 1
ATOM 769 C CA . VAL A 1 99 ? 2.631 -1.475 19.755 1.00 93.94 99 VAL A CA 1
ATOM 770 C C . VAL A 1 99 ? 1.685 -0.508 20.475 1.00 93.94 99 VAL A C 1
ATOM 772 O O . VAL A 1 99 ? 0.675 -0.934 21.032 1.00 93.94 99 VAL A O 1
ATOM 775 N N . ASN A 1 100 ? 1.998 0.790 20.455 1.00 95.44 100 ASN A N 1
ATOM 776 C CA . ASN A 1 100 ? 1.211 1.836 21.104 1.00 95.44 100 ASN A CA 1
ATOM 777 C C . ASN A 1 100 ? 0.314 2.608 20.127 1.00 95.44 100 ASN A C 1
ATOM 779 O O . ASN A 1 100 ? -0.383 3.533 20.553 1.00 95.44 100 ASN A O 1
ATOM 783 N N . TYR A 1 101 ? 0.310 2.240 18.841 1.00 97.00 101 TYR A N 1
ATOM 784 C CA . TYR A 1 101 ? -0.491 2.913 17.824 1.00 97.00 101 TYR A CA 1
ATOM 785 C C . TYR A 1 101 ? -1.986 2.830 18.157 1.00 97.00 101 TYR A C 1
ATOM 787 O O . TYR A 1 101 ? -2.509 1.780 18.539 1.00 97.00 101 TYR A O 1
ATOM 795 N N . LYS A 1 102 ? -2.685 3.960 18.028 1.00 95.44 102 LYS A N 1
ATOM 796 C CA . LYS A 1 102 ? -4.125 4.058 18.279 1.00 95.44 102 LYS A CA 1
ATOM 797 C C . LYS A 1 102 ? -4.847 4.203 16.952 1.00 95.44 102 LYS A C 1
ATOM 799 O O . LYS A 1 102 ? -4.715 5.218 16.279 1.00 95.44 102 LYS A O 1
ATOM 804 N N . HIS A 1 103 ? -5.619 3.183 16.597 1.00 96.06 103 HIS A N 1
ATOM 805 C CA . HIS A 1 103 ? -6.506 3.264 15.447 1.00 96.06 103 HIS A CA 1
ATOM 806 C C . HIS A 1 103 ? -7.662 4.228 15.719 1.00 96.06 103 HIS A C 1
ATOM 808 O O . HIS A 1 103 ? -8.121 4.368 16.852 1.00 96.06 103 HIS A O 1
ATOM 814 N N . SER A 1 104 ? -8.137 4.854 14.649 1.00 93.00 104 SER A N 1
ATOM 815 C CA . SER A 1 104 ? -9.296 5.739 14.633 1.00 93.00 104 SER A CA 1
ATOM 816 C C . SER A 1 104 ? -10.281 5.257 13.569 1.00 93.00 104 SER A C 1
ATOM 818 O O . SER A 1 104 ? -9.863 4.717 12.544 1.00 93.00 104 SER A O 1
ATOM 820 N N . GLU A 1 105 ? -11.574 5.470 13.807 1.00 93.31 105 GLU A N 1
ATOM 821 C CA . GLU A 1 105 ? -12.642 5.258 12.815 1.00 93.31 105 GLU A CA 1
ATOM 822 C C . GLU A 1 105 ? -12.881 6.504 11.943 1.00 93.31 105 GLU A C 1
ATOM 824 O O . GLU A 1 105 ? -13.775 6.521 11.097 1.00 93.31 105 GLU A O 1
ATOM 829 N N . ALA A 1 106 ? -12.102 7.572 12.154 1.00 91.25 106 ALA A N 1
ATOM 830 C CA . ALA A 1 106 ? -12.207 8.790 11.367 1.00 91.25 106 ALA A CA 1
ATOM 831 C C . ALA A 1 106 ? -11.900 8.529 9.877 1.00 91.25 106 ALA A C 1
ATOM 833 O O . ALA A 1 106 ? -11.060 7.681 9.556 1.00 91.25 106 ALA A O 1
ATOM 834 N N . PRO A 1 107 ? -12.531 9.283 8.958 1.00 90.56 107 PRO A N 1
ATOM 835 C CA . PRO A 1 107 ? -12.140 9.281 7.554 1.00 90.56 107 PRO A CA 1
ATOM 836 C C . PRO A 1 107 ? -10.644 9.571 7.389 1.00 90.56 107 PRO A C 1
ATOM 838 O O . PRO A 1 107 ? -10.082 10.388 8.119 1.00 90.56 107 PRO A O 1
ATOM 841 N N . VAL A 1 108 ? -10.017 8.927 6.405 1.00 94.12 108 VAL A N 1
ATOM 842 C CA . VAL A 1 108 ? -8.600 9.127 6.082 1.00 94.12 108 VAL A CA 1
ATOM 843 C C . VAL A 1 108 ? -8.437 10.033 4.867 1.00 94.12 108 VAL A C 1
ATOM 845 O O . VAL A 1 108 ? -9.268 10.025 3.957 1.00 94.12 108 VAL A O 1
ATOM 848 N N . ASP A 1 109 ? -7.350 10.796 4.844 1.00 96.00 109 ASP A N 1
ATOM 849 C CA . ASP A 1 109 ? -6.887 11.476 3.644 1.00 96.00 109 ASP A CA 1
ATOM 850 C C . ASP A 1 109 ? -6.146 10.499 2.720 1.00 96.00 109 ASP A C 1
ATOM 852 O O . ASP A 1 109 ? -5.661 9.448 3.149 1.00 96.00 109 ASP A O 1
ATOM 856 N N . ILE A 1 110 ? -6.059 10.852 1.437 1.00 97.06 110 ILE A N 1
ATOM 857 C CA . ILE A 1 110 ? -5.225 10.136 0.471 1.00 97.06 110 ILE A CA 1
ATOM 858 C C . ILE A 1 110 ? -4.137 11.081 -0.013 1.00 97.06 110 ILE A C 1
ATOM 860 O O . ILE A 1 110 ? -4.430 12.176 -0.497 1.00 97.06 110 ILE A O 1
ATOM 864 N N . LYS A 1 111 ? -2.880 10.659 0.135 1.00 97.62 111 LYS A N 1
ATOM 865 C CA . LYS A 1 111 ? -1.700 11.463 -0.204 1.00 97.62 111 LYS A CA 1
ATOM 866 C C . LYS A 1 111 ? -0.774 10.685 -1.125 1.00 97.62 111 LYS A C 1
ATOM 868 O O . LYS A 1 111 ? -0.656 9.467 -1.019 1.00 97.62 111 LYS A O 1
ATOM 873 N N . LEU A 1 112 ? -0.076 11.412 -1.987 1.00 97.69 112 LEU A N 1
ATOM 874 C CA 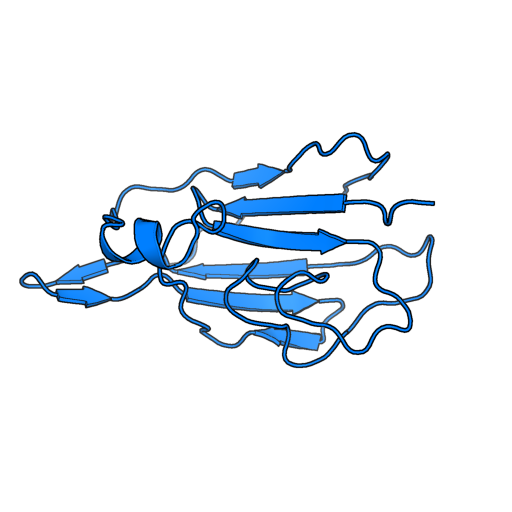. LEU A 1 112 ? 1.044 10.894 -2.763 1.00 97.69 112 LEU A CA 1
ATOM 875 C C . LEU A 1 112 ? 2.329 1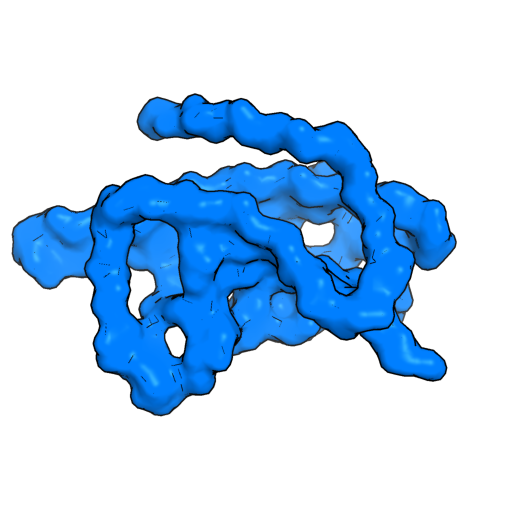1.447 -2.154 1.00 97.69 112 LEU A C 1
ATOM 877 O O . LEU A 1 112 ? 2.442 12.657 -1.955 1.00 97.69 112 LEU A O 1
ATOM 881 N N . GLN A 1 113 ? 3.273 10.573 -1.823 1.00 97.31 113 GLN A N 1
ATOM 882 C CA . GLN A 1 113 ? 4.530 10.975 -1.200 1.00 97.31 113 GLN A CA 1
ATOM 883 C C . GLN A 1 113 ? 5.475 11.602 -2.230 1.00 97.31 113 GLN A C 1
ATOM 885 O O . GLN A 1 113 ? 5.756 11.003 -3.267 1.00 97.31 113 GLN A O 1
ATOM 890 N N . ASP A 1 114 ? 6.031 12.767 -1.917 1.00 94.31 114 ASP A N 1
ATOM 891 C CA . ASP A 1 114 ? 7.219 13.271 -2.602 1.00 94.31 114 ASP A CA 1
ATOM 892 C C . ASP A 1 114 ? 8.469 12.797 -1.851 1.00 94.31 114 ASP A C 1
ATOM 894 O O . ASP A 1 114 ? 8.677 13.143 -0.688 1.00 94.31 114 ASP A O 1
ATOM 898 N N . HIS A 1 115 ? 9.288 11.984 -2.517 1.00 93.06 115 HIS A N 1
ATOM 899 C CA . HIS A 1 115 ? 10.567 11.497 -1.999 1.00 93.06 115 HIS A CA 1
ATOM 900 C C . HIS A 1 115 ? 11.749 11.992 -2.861 1.00 93.06 115 HIS A C 1
ATOM 902 O O . HIS A 1 115 ? 12.801 11.351 -2.946 1.00 93.06 115 HIS A O 1
ATOM 908 N N . GLY A 1 116 ? 11.577 13.121 -3.560 1.00 90.69 116 GLY A N 1
ATOM 909 C CA . GLY A 1 116 ? 12.601 13.739 -4.406 1.00 90.69 116 GLY A CA 1
ATOM 910 C C . GLY A 1 116 ? 12.884 12.995 -5.716 1.00 90.69 116 GLY A C 1
ATOM 911 O O . GLY A 1 116 ? 13.805 13.363 -6.446 1.00 90.69 116 GLY A O 1
ATOM 912 N N . ALA A 1 117 ? 12.112 11.949 -6.029 1.00 88.31 117 ALA A N 1
ATOM 913 C CA . ALA A 1 117 ? 12.212 11.204 -7.278 1.00 88.31 117 ALA A CA 1
ATOM 914 C C . ALA A 1 117 ? 11.216 11.748 -8.322 1.00 88.31 117 ALA A C 1
ATOM 916 O O . ALA A 1 117 ? 10.058 12.005 -7.987 1.00 88.31 117 ALA A O 1
ATOM 917 N N . PRO A 1 118 ? 11.610 11.881 -9.604 1.00 87.81 118 PRO A N 1
ATOM 918 C CA . PRO A 1 118 ? 10.731 12.385 -10.657 1.00 87.81 118 PRO A CA 1
ATOM 919 C C . PRO A 1 118 ? 9.713 11.317 -11.095 1.00 87.81 118 PRO A C 1
ATOM 921 O O . PRO A 1 118 ? 9.864 10.680 -12.138 1.00 87.81 118 PRO A O 1
ATOM 924 N N . ILE A 1 119 ? 8.664 11.120 -10.296 1.00 91.44 119 ILE A N 1
ATOM 925 C CA . ILE A 1 119 ? 7.538 10.225 -10.594 1.00 91.44 119 ILE A CA 1
ATOM 926 C C . ILE A 1 119 ? 6.379 11.033 -11.181 1.00 91.44 119 ILE A C 1
ATOM 928 O O . ILE A 1 119 ? 6.142 12.185 -10.820 1.00 91.44 119 ILE A O 1
ATOM 932 N N . ARG A 1 120 ? 5.654 10.428 -12.125 1.00 94.12 120 ARG A N 1
ATOM 933 C CA . ARG A 1 120 ? 4.467 11.020 -12.748 1.00 94.12 120 ARG A CA 1
ATOM 934 C C . ARG A 1 120 ? 3.253 10.160 -12.448 1.00 94.12 120 ARG A C 1
ATOM 936 O O . ARG A 1 120 ? 3.311 8.942 -12.568 1.00 94.12 120 ARG A O 1
ATOM 943 N N . TYR A 1 121 ? 2.147 10.822 -12.143 1.00 96.88 121 TYR A N 1
ATOM 944 C CA . TYR A 1 121 ? 0.859 10.196 -11.882 1.00 96.88 121 TYR A CA 1
ATOM 945 C C . TYR A 1 121 ? -0.158 10.597 -12.950 1.00 96.88 121 TYR A C 1
ATOM 947 O O . TYR A 1 121 ? -0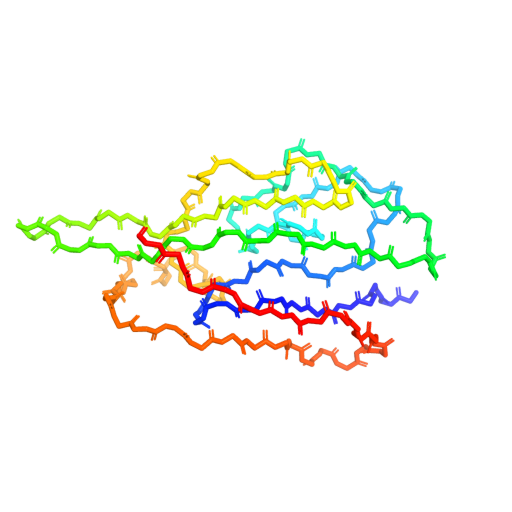.086 11.692 -13.510 1.00 96.88 121 TYR A O 1
ATOM 955 N N . ARG A 1 122 ? -1.113 9.710 -13.240 1.00 98.12 122 ARG A N 1
ATOM 956 C CA . ARG A 1 122 ? -2.273 9.986 -14.100 1.00 98.12 122 ARG A CA 1
ATOM 957 C C . ARG A 1 122 ? -3.444 9.093 -13.703 1.00 98.12 122 ARG A C 1
ATOM 959 O O . ARG A 1 122 ? -3.227 8.069 -13.067 1.00 98.12 122 ARG A O 1
ATOM 966 N N . ASN A 1 123 ? -4.645 9.443 -14.162 1.00 98.19 123 ASN A N 1
ATOM 967 C CA . ASN A 1 123 ? -5.857 8.630 -14.006 1.00 98.19 123 ASN A CA 1
ATOM 968 C C . ASN A 1 123 ? -6.151 8.232 -12.546 1.00 98.19 123 ASN A C 1
ATOM 970 O O . ASN A 1 123 ? -6.353 7.060 -12.243 1.00 98.19 123 ASN A O 1
ATOM 974 N N . ILE A 1 124 ? -6.140 9.215 -11.645 1.00 98.19 124 ILE A N 1
ATOM 975 C CA . ILE A 1 124 ? -6.478 9.015 -10.234 1.00 98.19 124 ILE A CA 1
ATOM 976 C C . ILE A 1 124 ? -7.934 9.416 -10.034 1.00 98.19 124 ILE A C 1
ATOM 978 O O . ILE A 1 124 ? -8.318 10.550 -10.319 1.00 98.19 124 ILE A O 1
ATOM 982 N N . TRP A 1 125 ? -8.727 8.490 -9.520 1.00 97.75 125 TRP A N 1
ATOM 983 C CA . TRP A 1 125 ? -10.112 8.705 -9.129 1.00 97.75 125 TRP A CA 1
ATOM 984 C C . TRP A 1 125 ? -10.391 7.897 -7.864 1.00 97.75 125 TRP A C 1
ATOM 986 O O . TRP A 1 125 ? -9.649 6.978 -7.521 1.00 97.75 125 TRP A O 1
ATOM 996 N N . LEU A 1 126 ? -11.441 8.278 -7.144 1.00 96.19 126 LEU A N 1
ATOM 997 C CA . LEU A 1 126 ? -11.823 7.658 -5.884 1.00 96.19 126 LEU A CA 1
ATOM 998 C C . LEU A 1 126 ? -13.315 7.362 -5.904 1.00 96.19 126 LEU A C 1
ATOM 1000 O O . LEU A 1 126 ? -14.111 8.183 -6.358 1.00 96.19 126 LEU A O 1
ATOM 1004 N N . GLN A 1 127 ? -13.684 6.209 -5.361 1.00 95.75 127 GLN A N 1
ATOM 1005 C CA . GLN A 1 127 ? -15.066 5.831 -5.122 1.00 95.75 127 GLN A CA 1
ATOM 1006 C C . GLN A 1 127 ? -15.204 5.406 -3.664 1.00 95.75 127 GLN A C 1
ATOM 1008 O O . GLN A 1 127 ? -14.479 4.534 -3.187 1.00 95.75 127 GLN A O 1
ATOM 1013 N N . LYS A 1 128 ? -16.147 6.025 -2.952 1.00 93.88 128 LYS A N 1
ATOM 1014 C CA . LYS A 1 128 ? -16.537 5.559 -1.623 1.00 93.88 128 LYS A CA 1
ATOM 1015 C C . LYS A 1 128 ? -17.275 4.225 -1.769 1.00 93.88 128 LYS A C 1
ATOM 1017 O O . LYS A 1 128 ? -18.146 4.107 -2.626 1.00 93.88 128 LYS A O 1
ATOM 1022 N N . LEU A 1 129 ? -16.907 3.250 -0.945 1.00 90.31 129 LEU A N 1
ATOM 1023 C CA . LEU A 1 129 ? -17.549 1.937 -0.883 1.00 90.31 129 LEU A CA 1
ATOM 1024 C C . LEU A 1 129 ? -18.570 1.903 0.264 1.00 90.31 129 LEU A C 1
ATOM 1026 O O . LEU A 1 129 ? -18.417 2.656 1.233 1.00 90.31 129 LEU A O 1
ATOM 1030 N N . ASP A 1 130 ? -19.585 1.050 0.122 1.00 81.06 130 ASP A N 1
ATOM 1031 C CA . ASP A 1 130 ? -20.665 0.845 1.100 1.00 81.06 130 ASP A CA 1
ATOM 1032 C C . ASP A 1 130 ? -20.255 -0.065 2.273 1.00 81.06 130 ASP A C 1
ATOM 1034 O O . ASP A 1 130 ? -19.444 -1.004 2.066 1.00 81.06 130 ASP A O 1
#